Protein AF-A0A2A4EVI1-F1 (afdb_monomer)

Foldseek 3Di:
DLLQVLLVVLLVVQLVLLVVLLVVLVVCVVVDVDLPDPAPLQDPLPPVPDDDPPVSVVVVCCLNCVLSVVSSVVSNVCSVPDDPVCVVVVSVVSSVVSNCSSNVCSNHHND

Solvent-accessible surface area (backbone atoms only — not comparable to full-atom values): 6062 Å² total; per-residue (Å²): 110,69,37,58,54,35,14,52,53,30,25,54,51,29,46,51,51,52,52,52,45,51,52,50,49,55,52,47,47,75,76,39,87,47,42,79,46,99,44,96,58,64,60,77,80,48,75,89,86,33,92,63,54,75,66,51,54,52,50,52,51,43,68,72,42,43,56,28,51,51,30,22,51,52,23,40,69,38,47,88,69,78,40,74,68,59,49,52,54,50,50,54,50,50,50,51,51,48,43,50,54,54,48,51,47,42,38,47,43,44,107

Organism: NCBI:txid1912599

Structure (mmCIF, N/CA/C/O backbone):
data_AF-A0A2A4EVI1-F1
#
_entry.id   AF-A0A2A4EVI1-F1
#
loop_
_atom_site.group_PDB
_atom_site.id
_atom_site.type_symbol
_atom_site.label_atom_id
_atom_site.label_alt_id
_atom_site.label_comp_id
_atom_site.label_asym_id
_atom_site.label_entity_id
_atom_site.label_seq_id
_atom_site.pdbx_PDB_ins_code
_atom_site.Cartn_x
_atom_site.Cartn_y
_atom_site.Cartn_z
_atom_site.occupancy
_atom_site.B_iso_or_equiv
_atom_site.auth_seq_id
_atom_site.auth_comp_id
_atom_site.auth_asym_id
_atom_site.auth_atom_id
_atom_site.pdbx_PDB_model_num
ATOM 1 N N . MET A 1 1 ? -21.488 -0.909 14.803 1.00 69.25 1 MET A N 1
ATOM 2 C CA . MET A 1 1 ? -21.053 0.503 14.670 1.00 69.25 1 MET A CA 1
ATOM 3 C C . MET A 1 1 ? -19.570 0.711 14.976 1.00 69.25 1 MET A C 1
ATOM 5 O O . MET A 1 1 ? -18.865 1.127 14.070 1.00 69.25 1 MET A O 1
ATOM 9 N N . LYS A 1 2 ? -19.046 0.348 16.163 1.00 79.94 2 LYS A N 1
ATOM 10 C CA . LYS A 1 2 ? -17.616 0.554 16.513 1.00 79.94 2 LYS A CA 1
ATOM 11 C C . LYS A 1 2 ? -16.619 0.043 15.455 1.00 79.94 2 LYS A C 1
ATOM 13 O O . LYS A 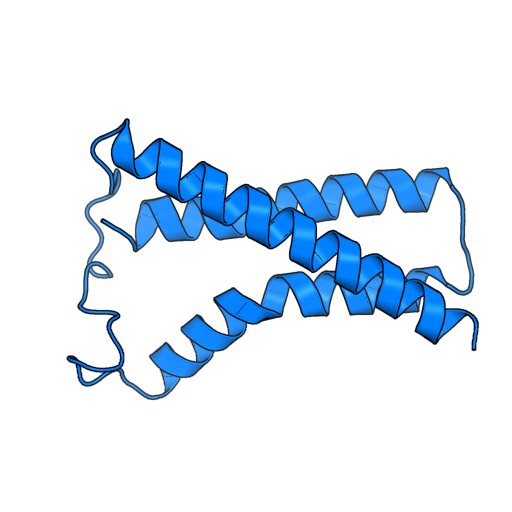1 2 ? -15.712 0.771 15.081 1.00 79.94 2 LYS A O 1
ATOM 18 N N . ARG A 1 3 ? -16.826 -1.161 14.900 1.00 83.69 3 ARG A N 1
ATOM 19 C CA . ARG A 1 3 ? -15.937 -1.724 13.860 1.00 83.69 3 ARG A CA 1
ATOM 20 C C . ARG A 1 3 ? -15.900 -0.916 12.561 1.00 83.69 3 ARG A C 1
ATOM 22 O O . ARG A 1 3 ? -14.840 -0.791 11.967 1.00 83.69 3 ARG A O 1
ATOM 29 N N . ALA A 1 4 ? -17.038 -0.361 12.148 1.00 84.94 4 ALA A N 1
ATOM 30 C CA . ALA A 1 4 ? -17.125 0.451 10.938 1.00 84.94 4 ALA A CA 1
ATOM 31 C C . ALA A 1 4 ? -16.389 1.786 11.115 1.00 84.94 4 ALA A C 1
ATOM 33 O O . ALA A 1 4 ? -15.642 2.186 10.233 1.00 84.94 4 ALA A O 1
ATOM 34 N N . VAL A 1 5 ? -16.520 2.420 12.287 1.00 86.56 5 VAL A N 1
ATOM 35 C CA . VAL A 1 5 ? -15.799 3.663 12.613 1.00 86.56 5 VAL A CA 1
ATOM 36 C C . VAL A 1 5 ? -14.286 3.438 12.621 1.00 86.56 5 VAL A C 1
ATOM 38 O O . VAL A 1 5 ? -13.554 4.202 12.002 1.00 86.56 5 VAL A O 1
ATOM 41 N N . PHE A 1 6 ? -13.808 2.364 13.259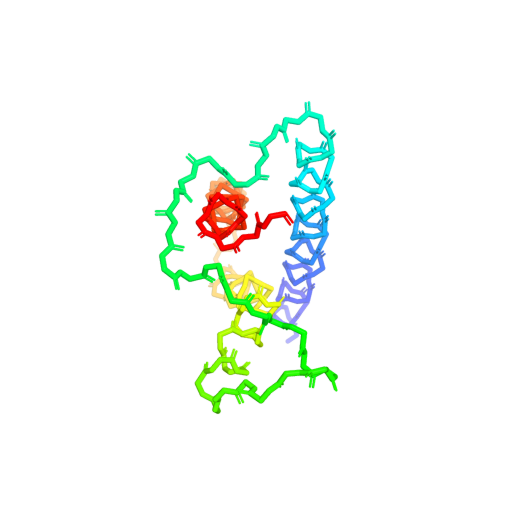 1.00 84.75 6 PHE A N 1
ATOM 42 C CA . PHE A 1 6 ? -12.376 2.045 13.263 1.00 84.75 6 PHE A CA 1
ATOM 43 C C . PHE A 1 6 ? -11.849 1.678 11.876 1.00 84.75 6 PHE A C 1
ATOM 45 O O . PHE A 1 6 ? -10.769 2.122 11.507 1.00 84.75 6 PHE A O 1
ATOM 52 N N . SER A 1 7 ? -12.612 0.920 11.089 1.00 87.94 7 SER A N 1
ATOM 53 C CA . SER A 1 7 ? -12.236 0.609 9.708 1.00 87.94 7 SER A CA 1
ATOM 54 C C . SER A 1 7 ? -12.141 1.879 8.853 1.00 87.94 7 SER A C 1
ATOM 56 O O . SER A 1 7 ? -11.142 2.067 8.167 1.00 87.94 7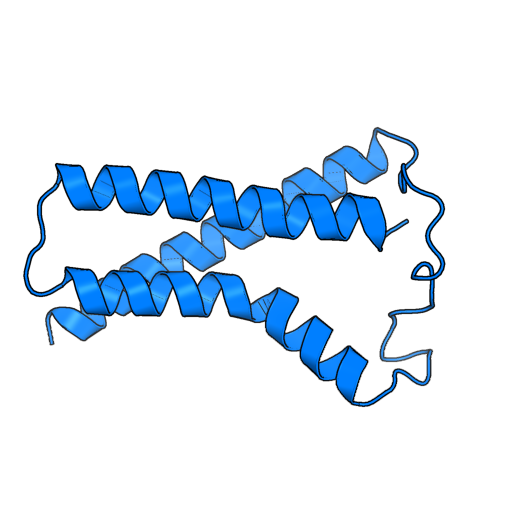 SER A O 1
ATOM 58 N N . ALA A 1 8 ? -13.106 2.799 8.974 1.00 88.00 8 ALA A N 1
ATOM 59 C CA . ALA A 1 8 ? -13.081 4.086 8.279 1.00 88.00 8 ALA A CA 1
ATOM 60 C C . ALA A 1 8 ? -11.899 4.969 8.717 1.00 88.00 8 ALA A C 1
ATOM 62 O O . ALA A 1 8 ? -11.235 5.566 7.872 1.00 88.00 8 ALA A O 1
ATOM 63 N N . ALA A 1 9 ? -11.589 5.015 10.018 1.00 87.88 9 ALA A N 1
ATOM 64 C CA . ALA A 1 9 ? -10.440 5.756 10.534 1.00 87.88 9 ALA A CA 1
ATOM 65 C C . ALA A 1 9 ? -9.115 5.196 9.992 1.00 87.88 9 ALA A C 1
ATOM 67 O O . ALA A 1 9 ? -8.281 5.948 9.492 1.00 87.88 9 ALA A O 1
ATOM 68 N N . TYR A 1 10 ? -8.939 3.872 10.027 1.00 88.31 10 TYR A N 1
ATOM 69 C CA . TYR A 1 10 ? -7.761 3.221 9.453 1.00 88.31 10 TYR A CA 1
ATOM 70 C C . TYR A 1 10 ? -7.662 3.427 7.944 1.00 88.31 10 TYR A C 1
ATOM 72 O O . TYR A 1 10 ? -6.565 3.646 7.443 1.00 88.31 10 TYR A O 1
ATOM 80 N N . LEU A 1 11 ? -8.783 3.391 7.224 1.00 89.56 11 LEU A N 1
ATOM 81 C CA . LEU A 1 11 ? -8.822 3.656 5.789 1.00 89.56 11 LEU A CA 1
ATOM 82 C C . LEU A 1 11 ? -8.363 5.086 5.480 1.00 89.56 11 LEU A C 1
ATOM 84 O O . LEU A 1 11 ? -7.523 5.275 4.605 1.00 89.56 11 LEU A O 1
ATOM 88 N N . ALA A 1 12 ? -8.841 6.083 6.229 1.00 91.00 12 ALA A N 1
ATOM 89 C CA . ALA A 1 12 ? -8.418 7.473 6.059 1.00 91.00 12 ALA A CA 1
ATOM 90 C C . ALA A 1 12 ? -6.912 7.660 6.325 1.00 91.00 12 ALA A C 1
ATOM 92 O O . ALA A 1 12 ? -6.220 8.342 5.561 1.00 91.00 12 ALA A O 1
ATOM 93 N N . VAL A 1 13 ? -6.383 7.011 7.369 1.00 89.75 13 VAL A N 1
ATOM 94 C CA . VAL A 1 13 ? -4.940 7.012 7.657 1.00 89.75 13 VAL A CA 1
ATOM 95 C C . VAL A 1 13 ? -4.167 6.300 6.546 1.00 89.75 13 VAL A C 1
ATOM 97 O O . VAL A 1 13 ? -3.190 6.849 6.047 1.00 89.75 13 VAL A O 1
ATOM 100 N N . GLY A 1 14 ? -4.623 5.129 6.105 1.00 87.94 14 GLY A N 1
ATOM 101 C CA . GLY A 1 14 ? -3.996 4.354 5.037 1.00 87.94 14 GLY A CA 1
ATOM 102 C C . GLY A 1 14 ? -3.941 5.104 3.708 1.00 87.94 14 GLY A C 1
ATOM 103 O O . GLY A 1 14 ? -2.893 5.115 3.064 1.00 87.94 14 GLY A O 1
ATOM 104 N N . LEU A 1 15 ? -5.018 5.799 3.328 1.00 90.75 15 LEU A N 1
ATOM 105 C CA . LEU A 1 15 ? -5.041 6.683 2.156 1.00 90.75 15 LEU A CA 1
ATOM 106 C C . LEU A 1 15 ? -4.043 7.835 2.299 1.00 90.75 15 LEU A C 1
ATOM 108 O O . LEU A 1 15 ? -3.292 8.119 1.369 1.00 90.75 15 LEU A O 1
ATOM 112 N N . SER A 1 16 ? -3.993 8.460 3.477 1.00 91.62 16 SER A N 1
ATOM 113 C CA . SER A 1 16 ? -3.055 9.552 3.754 1.00 91.62 16 SER A CA 1
ATOM 114 C C . SER A 1 16 ? -1.605 9.076 3.656 1.00 91.62 16 SER A C 1
ATOM 116 O O . SER A 1 16 ? -0.797 9.708 2.983 1.00 91.62 16 SER A O 1
ATOM 118 N N . VAL A 1 17 ? -1.273 7.937 4.270 1.00 90.06 17 VAL A N 1
ATOM 119 C CA . VAL A 1 17 ? 0.066 7.332 4.208 1.00 90.06 17 VAL A CA 1
ATOM 120 C C . VAL A 1 17 ? 0.427 6.977 2.769 1.00 90.06 17 VAL A C 1
ATOM 122 O O . VAL A 1 17 ? 1.493 7.370 2.305 1.00 90.06 17 VAL A O 1
ATOM 125 N N . SER A 1 18 ? -0.472 6.307 2.045 1.00 88.88 18 SER A N 1
ATOM 126 C CA . SER A 1 18 ? -0.258 5.926 0.642 1.00 88.88 18 SER A CA 1
ATOM 127 C C . SER A 1 18 ? 0.026 7.151 -0.229 1.00 88.88 18 SER A C 1
ATOM 129 O O . SER A 1 18 ? 0.996 7.167 -0.984 1.00 88.88 18 SER A O 1
ATOM 131 N N . TRP A 1 19 ? -0.746 8.226 -0.050 1.00 90.25 19 TRP A N 1
ATOM 132 C CA . TRP A 1 19 ? -0.538 9.489 -0.755 1.00 90.25 19 TRP A CA 1
ATOM 133 C C . TRP A 1 19 ? 0.810 10.142 -0.427 1.00 90.25 19 TRP A C 1
ATOM 135 O O . TRP A 1 19 ? 1.509 10.613 -1.326 1.00 90.25 19 TRP A O 1
ATOM 145 N N . GLN A 1 20 ? 1.212 10.162 0.847 1.00 92.44 20 GLN A N 1
ATOM 146 C CA . GLN A 1 20 ? 2.506 10.732 1.235 1.00 92.44 20 GLN A CA 1
ATOM 147 C C . GLN A 1 20 ? 3.683 9.917 0.700 1.00 92.44 20 GLN A C 1
ATOM 149 O O . GLN A 1 20 ? 4.661 10.504 0.240 1.00 92.44 20 GLN A O 1
ATOM 154 N N . VAL A 1 21 ? 3.583 8.588 0.710 1.00 87.88 21 VAL A N 1
ATOM 155 C CA . VAL A 1 21 ? 4.612 7.708 0.148 1.00 87.88 21 VAL A CA 1
ATOM 156 C C . VAL A 1 21 ? 4.703 7.873 -1.369 1.00 87.88 21 VAL A C 1
ATOM 158 O O . VAL A 1 21 ? 5.809 7.979 -1.896 1.00 87.88 21 VAL A O 1
ATOM 161 N N . ALA A 1 22 ? 3.573 7.964 -2.074 1.00 85.12 22 ALA A N 1
ATOM 162 C CA . ALA A 1 22 ? 3.562 8.223 -3.513 1.00 85.12 22 ALA A CA 1
ATOM 163 C C . ALA A 1 22 ? 4.221 9.574 -3.848 1.00 85.12 22 ALA A C 1
ATOM 165 O O . ALA A 1 22 ? 5.084 9.645 -4.723 1.00 85.12 22 ALA A O 1
ATOM 166 N N . ARG A 1 23 ? 3.898 10.637 -3.095 1.00 88.81 23 ARG A N 1
ATOM 167 C CA . ARG A 1 23 ? 4.543 11.953 -3.256 1.00 88.81 23 ARG A CA 1
ATOM 168 C C . ARG A 1 23 ? 6.037 11.922 -2.948 1.00 88.81 23 ARG A C 1
ATOM 170 O O . ARG A 1 23 ? 6.809 12.559 -3.660 1.00 88.81 23 ARG A O 1
ATOM 177 N N . LEU A 1 24 ? 6.448 11.204 -1.904 1.00 88.00 24 LEU A N 1
ATOM 178 C CA . LEU A 1 24 ? 7.862 11.022 -1.582 1.00 88.00 24 LEU A CA 1
ATOM 179 C C . LEU A 1 24 ? 8.588 10.304 -2.724 1.00 88.00 24 LEU A C 1
ATOM 18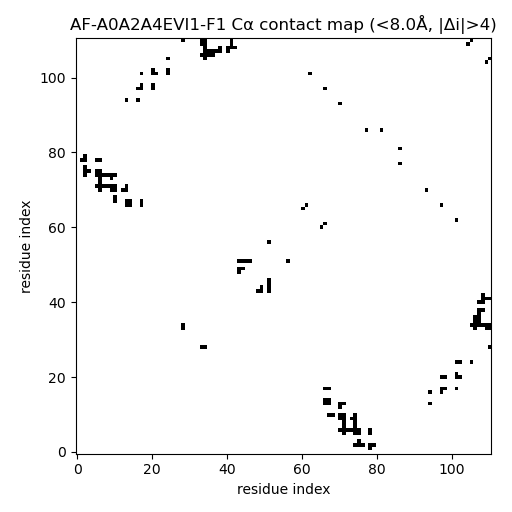1 O O . LEU A 1 24 ? 9.631 10.775 -3.161 1.00 88.00 24 LEU A O 1
ATOM 185 N N . SER A 1 25 ? 8.006 9.220 -3.234 1.00 81.25 25 SER A N 1
ATOM 186 C CA . SER A 1 25 ? 8.570 8.435 -4.338 1.00 81.25 25 SER A CA 1
ATOM 187 C C . SER A 1 25 ? 8.729 9.293 -5.596 1.00 81.25 25 SER A C 1
ATOM 189 O O . SER A 1 25 ? 9.807 9.328 -6.175 1.00 81.25 25 SER A O 1
ATOM 191 N N . SER A 1 26 ? 7.713 10.092 -5.942 1.00 81.06 26 SER A N 1
ATOM 192 C CA . SER A 1 26 ? 7.777 11.043 -7.062 1.00 81.06 26 SER A CA 1
ATOM 193 C C . SER A 1 26 ? 8.880 12.098 -6.892 1.00 81.06 26 SER A C 1
ATOM 195 O O . SER A 1 26 ? 9.594 12.398 -7.845 1.00 81.06 26 SER A O 1
ATOM 197 N N . ARG A 1 27 ? 9.079 12.642 -5.683 1.00 84.62 27 ARG A N 1
ATOM 198 C CA . ARG A 1 27 ? 10.182 13.587 -5.424 1.00 84.62 27 ARG A CA 1
ATOM 199 C C . ARG A 1 27 ? 11.551 12.927 -5.544 1.00 84.62 27 ARG A C 1
ATOM 201 O O . ARG A 1 27 ? 12.465 13.529 -6.096 1.00 84.62 27 ARG A O 1
ATOM 208 N N . LEU A 1 28 ? 11.688 11.705 -5.033 1.00 82.12 28 LEU A N 1
ATOM 209 C CA . LEU A 1 28 ? 12.922 10.934 -5.160 1.00 82.12 28 LEU A CA 1
ATOM 210 C C . LEU A 1 28 ? 13.241 10.669 -6.634 1.00 82.12 28 LEU A C 1
ATOM 212 O O . LEU A 1 28 ? 14.378 10.859 -7.043 1.00 82.12 28 LEU A O 1
ATOM 216 N N . ALA A 1 29 ? 12.241 10.341 -7.443 1.00 75.44 29 ALA A N 1
ATOM 217 C CA . ALA A 1 29 ? 12.402 10.159 -8.882 1.00 75.44 29 ALA A CA 1
ATOM 218 C C . ALA A 1 29 ? 12.881 11.403 -9.628 1.00 75.44 29 ALA A C 1
ATOM 220 O O . ALA A 1 29 ? 13.640 11.315 -10.580 1.00 75.44 29 ALA A O 1
ATOM 221 N N . GLN A 1 30 ? 12.419 12.583 -9.212 1.00 78.25 30 GLN A N 1
ATOM 222 C CA . GLN A 1 30 ? 12.859 13.838 -9.821 1.00 78.25 30 GLN A CA 1
ATOM 223 C C . GLN A 1 30 ? 14.303 14.179 -9.442 1.00 78.25 30 GLN A C 1
ATOM 225 O O . GLN A 1 30 ? 14.997 14.856 -10.197 1.00 78.25 30 GLN A O 1
ATOM 230 N N . GLN A 1 31 ? 14.744 13.753 -8.257 1.00 82.62 31 GLN A N 1
ATOM 231 C CA . GLN A 1 31 ? 16.063 14.079 -7.722 1.00 82.62 31 GLN A CA 1
ATOM 232 C C . GLN A 1 31 ? 17.140 13.052 -8.099 1.00 82.62 31 GLN A C 1
ATOM 234 O O . GLN A 1 31 ? 18.317 13.400 -8.184 1.00 82.62 31 GLN A O 1
ATOM 239 N N . TYR A 1 32 ? 16.753 11.799 -8.314 1.00 76.62 32 TYR A N 1
ATOM 240 C CA . TYR A 1 32 ? 17.642 10.689 -8.633 1.00 76.62 32 TYR A CA 1
ATOM 241 C C . TYR A 1 32 ? 17.260 10.104 -9.993 1.00 76.62 32 TYR A C 1
ATOM 243 O O . TYR A 1 32 ? 16.083 10.009 -10.304 1.00 76.62 32 TYR A O 1
ATOM 251 N N . SER A 1 33 ? 18.231 9.649 -10.786 1.00 66.81 33 SER A N 1
ATOM 252 C CA . SER A 1 33 ? 17.983 8.988 -12.075 1.00 66.81 33 SER A CA 1
ATOM 253 C C . SER A 1 33 ? 17.390 7.590 -11.866 1.00 66.81 33 SER A C 1
ATOM 255 O O . SER A 1 33 ? 18.111 6.592 -11.875 1.00 66.81 33 SER A O 1
ATOM 257 N N . TRP A 1 34 ? 16.094 7.535 -11.583 1.00 64.25 34 TRP A N 1
ATOM 258 C CA . TRP A 1 34 ? 15.322 6.300 -11.537 1.00 64.25 34 TRP A CA 1
ATOM 259 C C . TRP A 1 34 ? 14.834 5.965 -12.951 1.00 64.25 34 TRP A C 1
ATOM 261 O O . TRP A 1 34 ? 14.716 6.873 -13.776 1.00 64.25 34 TRP A O 1
ATOM 271 N N . PRO A 1 35 ? 14.644 4.676 -13.271 1.00 64.25 35 PRO A N 1
ATOM 272 C CA . PRO A 1 35 ? 14.682 3.508 -12.388 1.00 64.25 35 PRO A CA 1
ATOM 273 C C . PRO A 1 35 ? 16.117 3.029 -12.097 1.00 64.25 35 PRO A C 1
ATOM 275 O O . PRO A 1 35 ? 17.005 3.136 -12.935 1.00 64.25 35 PRO A O 1
ATOM 278 N N . LEU A 1 36 ? 16.365 2.495 -10.891 1.00 65.19 36 LEU A N 1
ATOM 279 C CA . LEU A 1 36 ? 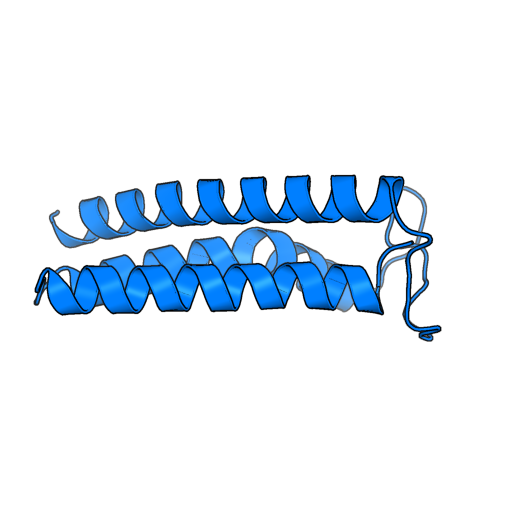17.696 1.974 -10.509 1.00 65.19 36 LEU A CA 1
ATOM 280 C C . LEU A 1 36 ? 17.981 0.569 -11.051 1.00 65.19 36 LEU A C 1
ATOM 282 O O . LEU A 1 36 ? 19.139 0.157 -11.109 1.00 65.19 36 LEU A O 1
ATOM 286 N N . LEU A 1 37 ? 16.933 -0.198 -11.354 1.00 65.00 37 LEU A N 1
ATOM 287 C CA . LEU A 1 37 ? 17.039 -1.562 -11.853 1.00 65.00 37 LEU A CA 1
ATOM 288 C C . LEU A 1 37 ? 16.557 -1.581 -13.292 1.00 65.00 37 LEU A C 1
ATOM 290 O O . LEU A 1 37 ? 15.418 -1.216 -13.543 1.00 65.00 37 LEU A O 1
ATOM 294 N N . ASP A 1 38 ? 17.393 -2.067 -14.202 1.00 63.22 38 ASP A N 1
ATOM 295 C CA . ASP A 1 38 ? 16.997 -2.285 -15.588 1.00 63.22 38 ASP A CA 1
ATOM 296 C C . ASP A 1 38 ? 16.133 -3.554 -15.651 1.00 63.22 38 ASP A C 1
ATOM 298 O O . ASP A 1 38 ? 16.638 -4.684 -15.669 1.00 63.22 38 ASP A O 1
ATOM 302 N N . THR A 1 39 ? 14.811 -3.392 -15.540 1.00 63.31 39 THR A N 1
ATOM 303 C CA . THR A 1 39 ? 13.879 -4.524 -15.565 1.00 63.31 39 THR A CA 1
ATOM 304 C C . THR A 1 39 ? 13.092 -4.569 -16.871 1.00 63.31 39 THR A C 1
ATOM 306 O O . THR A 1 39 ? 12.682 -3.553 -17.425 1.00 63.31 39 THR A O 1
ATOM 309 N N . ARG A 1 40 ? 12.747 -5.784 -17.323 1.00 58.53 40 ARG A N 1
ATOM 310 C CA . ARG A 1 40 ? 11.839 -5.992 -18.472 1.00 58.53 40 ARG A CA 1
ATOM 311 C C . ARG A 1 40 ? 10.425 -5.420 -18.270 1.00 58.53 40 ARG A C 1
ATOM 313 O O . ARG A 1 40 ? 9.588 -5.554 -19.157 1.00 58.53 40 ARG A O 1
ATOM 320 N N . TRP A 1 41 ? 10.125 -4.902 -17.076 1.00 60.16 41 TRP A N 1
ATOM 321 C CA . TRP A 1 41 ? 8.828 -4.341 -16.705 1.00 60.16 41 TRP A CA 1
ATOM 322 C C . TRP A 1 41 ? 8.731 -2.836 -16.987 1.00 60.16 41 TRP A C 1
ATOM 324 O O . TRP A 1 41 ? 7.663 -2.257 -16.768 1.00 60.16 41 TRP A O 1
ATOM 334 N N . HIS A 1 42 ? 9.793 -2.222 -17.526 1.00 59.78 42 HIS A N 1
ATOM 335 C CA . HIS A 1 42 ? 9.757 -0.902 -18.159 1.00 59.78 42 HIS A CA 1
ATOM 336 C C . HIS A 1 42 ? 8.963 -0.967 -19.467 1.00 59.78 42 HIS A C 1
ATOM 338 O O . HIS A 1 42 ? 9.501 -1.053 -20.567 1.00 59.78 42 HIS A O 1
ATOM 344 N N . GLY A 1 43 ? 7.645 -1.006 -19.322 1.00 62.12 43 GLY A N 1
ATOM 345 C CA . GLY A 1 43 ? 6.686 -0.948 -20.412 1.00 62.12 43 GLY A CA 1
ATOM 346 C C . GLY A 1 43 ? 5.851 0.319 -20.327 1.00 62.12 43 GLY A C 1
ATOM 347 O O . GLY A 1 43 ? 5.874 1.048 -19.337 1.00 62.12 43 GLY A O 1
ATOM 348 N N . CYS A 1 44 ? 5.072 0.570 -21.368 1.00 67.94 44 CYS A N 1
ATOM 349 C CA . CYS A 1 44 ? 4.061 1.606 -21.316 1.00 67.94 44 CYS A CA 1
ATOM 350 C C . CYS A 1 44 ? 2.899 1.146 -20.421 1.00 67.94 44 CYS A C 1
ATOM 352 O O . CYS A 1 44 ? 2.110 0.281 -20.803 1.00 67.94 44 CYS A O 1
ATOM 354 N N . TRP A 1 45 ? 2.829 1.712 -19.216 1.00 70.19 45 TRP A N 1
ATOM 355 C CA . TRP A 1 45 ? 1.751 1.491 -18.242 1.00 70.19 45 TRP A CA 1
ATOM 356 C C . TRP A 1 45 ? 0.619 2.515 -18.366 1.00 70.19 45 TRP A C 1
ATOM 358 O O . TRP A 1 45 ? -0.303 2.528 -17.551 1.00 70.19 45 TRP A O 1
ATOM 368 N N . ASP A 1 46 ? 0.691 3.370 -19.385 1.00 71.12 46 ASP A N 1
ATOM 369 C CA . ASP A 1 46 ? -0.356 4.323 -19.700 1.00 71.12 46 ASP A CA 1
ATOM 370 C C . ASP A 1 46 ? -1.546 3.595 -20.337 1.00 71.12 46 ASP A C 1
ATOM 372 O O . ASP A 1 46 ? -1.479 3.101 -21.465 1.00 71.12 46 ASP A O 1
ATOM 376 N N . ILE A 1 47 ? -2.638 3.515 -19.579 1.00 76.31 47 ILE A N 1
ATOM 377 C CA . ILE A 1 47 ? -3.878 2.852 -19.987 1.00 76.31 47 ILE A CA 1
ATOM 378 C C . ILE A 1 47 ? -4.573 3.554 -21.157 1.00 76.31 47 ILE A C 1
ATOM 380 O O . ILE A 1 47 ? -5.413 2.927 -21.802 1.00 76.31 47 ILE A O 1
ATOM 384 N N . GLU A 1 48 ? -4.258 4.827 -21.415 1.00 75.56 48 GLU A N 1
ATOM 385 C CA . GLU A 1 48 ? -4.864 5.603 -22.500 1.00 75.56 48 GLU A CA 1
ATOM 386 C C . GLU A 1 48 ? -4.145 5.367 -23.832 1.00 75.56 48 GLU A C 1
ATOM 388 O O . GLU A 1 48 ? -4.781 5.324 -24.885 1.00 75.56 48 GLU A O 1
ATOM 393 N N . HIS A 1 49 ? -2.826 5.169 -23.786 1.00 75.50 49 HIS A N 1
ATOM 394 C CA . HIS A 1 49 ? -1.980 5.110 -24.979 1.00 75.50 49 HIS A CA 1
ATOM 395 C C . HIS A 1 49 ? -1.514 3.694 -25.335 1.00 75.50 49 HIS A C 1
ATOM 397 O O . HIS A 1 49 ? -1.046 3.471 -26.454 1.00 75.50 49 HIS A O 1
ATOM 403 N N . CYS A 1 50 ? -1.635 2.730 -24.418 1.00 78.25 50 CYS A N 1
ATOM 404 C CA . CYS A 1 50 ? -1.046 1.405 -24.580 1.00 78.25 50 CYS A CA 1
ATOM 405 C C . CYS A 1 50 ? -2.027 0.271 -24.289 1.00 78.25 50 CYS A C 1
ATOM 407 O O . CYS A 1 50 ? -2.872 0.340 -23.399 1.00 78.25 50 CYS A O 1
ATOM 409 N N . GLN A 1 51 ? -1.895 -0.819 -25.053 1.00 80.38 51 GLN A N 1
ATOM 410 C CA . GLN A 1 51 ? -2.715 -2.014 -24.878 1.00 80.38 51 GLN A CA 1
ATOM 411 C C . GLN A 1 51 ? -2.209 -2.818 -23.673 1.00 80.38 51 GLN A C 1
ATOM 413 O O . GLN A 1 51 ? -1.424 -3.760 -23.802 1.00 80.38 51 GLN A O 1
ATOM 418 N N . VAL A 1 52 ? -2.650 -2.420 -22.481 1.00 80.94 52 VAL A N 1
ATOM 419 C CA . VAL A 1 52 ? -2.327 -3.113 -21.232 1.00 80.94 52 VAL A CA 1
ATOM 420 C C . VAL A 1 52 ? -3.128 -4.423 -21.171 1.00 80.94 52 VAL A C 1
ATOM 422 O O . VAL A 1 52 ? -4.341 -4.423 -21.382 1.00 80.94 52 VAL A O 1
ATOM 425 N N . PRO A 1 53 ? -2.499 -5.577 -20.898 1.00 84.75 53 PRO A N 1
ATOM 426 C CA . PRO A 1 53 ? -3.234 -6.825 -20.729 1.00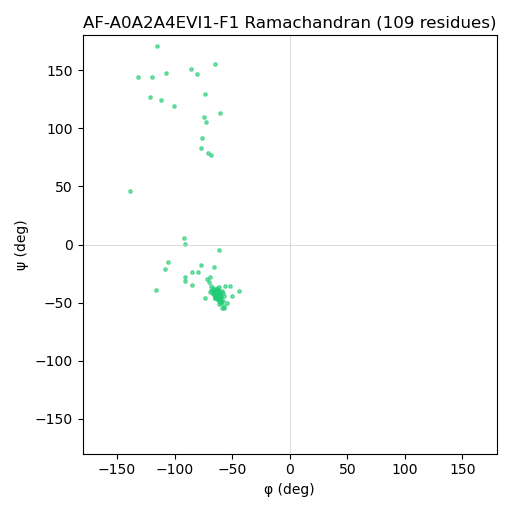 84.75 53 PRO A CA 1
ATOM 427 C C . PRO A 1 53 ? -4.140 -6.760 -19.490 1.00 84.75 53 PRO A C 1
ATOM 429 O O . PRO A 1 53 ? -3.853 -6.043 -18.534 1.00 84.75 53 PRO A O 1
ATOM 432 N N . TRP A 1 54 ? -5.211 -7.558 -19.456 1.00 86.25 54 TRP A N 1
ATOM 433 C CA . TRP A 1 54 ? -6.198 -7.546 -18.360 1.00 86.25 54 TRP A CA 1
ATOM 434 C C . TRP A 1 54 ? -5.569 -7.689 -16.959 1.00 86.25 54 TRP A C 1
ATOM 436 O O . TRP A 1 54 ? -6.012 -7.055 -16.003 1.00 86.25 54 TRP A O 1
ATOM 446 N N . TRP A 1 55 ? -4.501 -8.483 -16.836 1.00 83.50 55 TRP A N 1
ATOM 447 C CA . TRP A 1 55 ? -3.791 -8.668 -15.571 1.00 83.50 55 TRP A CA 1
ATOM 448 C C . TRP A 1 55 ? -3.028 -7.405 -15.146 1.00 83.50 55 TRP A C 1
ATOM 450 O O . TRP A 1 55 ? -2.884 -7.161 -13.952 1.00 83.50 55 TRP A O 1
ATOM 460 N N . GLY A 1 56 ? -2.594 -6.566 -16.091 1.00 83.56 56 GLY A N 1
ATOM 461 C CA . GLY A 1 56 ? -1.958 -5.280 -15.811 1.00 83.56 56 GLY A CA 1
ATOM 462 C C . GLY A 1 56 ? -2.927 -4.303 -15.145 1.00 83.56 56 GLY A C 1
ATOM 463 O O . GLY A 1 56 ? -2.569 -3.671 -14.154 1.00 83.56 56 GLY A O 1
ATOM 464 N N . TYR A 1 57 ? -4.192 -4.271 -15.579 1.00 84.38 57 TYR A N 1
ATOM 465 C CA . TYR A 1 57 ? -5.239 -3.506 -14.888 1.00 84.38 57 TYR A CA 1
ATOM 466 C C . TYR A 1 57 ? -5.458 -3.996 -13.452 1.00 84.38 57 TYR A C 1
ATOM 468 O O . TYR A 1 57 ? -5.583 -3.184 -12.537 1.00 84.38 57 TYR A O 1
ATOM 476 N N . ALA A 1 58 ? -5.451 -5.314 -13.226 1.00 87.88 58 ALA A N 1
ATOM 477 C CA . ALA A 1 58 ? -5.562 -5.871 -11.878 1.00 87.88 58 ALA A CA 1
ATOM 478 C C . ALA A 1 58 ? -4.382 -5.456 -10.983 1.00 87.88 58 ALA A C 1
ATOM 480 O O . ALA A 1 58 ? -4.587 -5.128 -9.811 1.00 87.88 58 ALA A O 1
ATOM 481 N N . VAL A 1 59 ? -3.164 -5.408 -11.533 1.00 85.44 59 VAL A N 1
ATOM 482 C CA . VAL A 1 59 ? -1.980 -4.895 -10.830 1.00 85.44 59 VAL A CA 1
ATOM 483 C C . VAL A 1 59 ? -2.144 -3.409 -10.498 1.00 85.44 59 VAL A C 1
ATOM 485 O O . VAL A 1 59 ? -1.938 -3.047 -9.343 1.00 85.44 59 VAL A O 1
ATOM 488 N N . ILE A 1 60 ? -2.593 -2.569 -11.440 1.00 83.75 60 ILE A N 1
ATOM 489 C CA . ILE A 1 60 ? -2.828 -1.129 -11.210 1.00 83.75 60 ILE A CA 1
ATOM 490 C C . ILE A 1 60 ? -3.868 -0.911 -10.102 1.00 83.75 60 ILE A C 1
ATOM 492 O O . ILE A 1 60 ? -3.630 -0.154 -9.162 1.00 83.75 60 ILE A O 1
ATOM 496 N N . VAL A 1 61 ? -5.004 -1.611 -10.162 1.00 88.06 61 VAL A N 1
ATOM 497 C CA . VAL A 1 61 ? -6.063 -1.521 -9.141 1.00 88.06 61 VAL A CA 1
ATOM 498 C C . VAL A 1 61 ? -5.544 -1.978 -7.778 1.00 88.06 61 VAL A C 1
ATOM 500 O O . VAL A 1 61 ? -5.793 -1.321 -6.766 1.00 88.06 61 VAL A O 1
ATOM 503 N N . THR A 1 62 ? -4.788 -3.075 -7.738 1.00 88.94 62 THR A N 1
ATOM 504 C CA . THR A 1 62 ? -4.206 -3.588 -6.491 1.00 88.94 62 THR A CA 1
ATOM 505 C C . THR A 1 62 ? -3.160 -2.628 -5.933 1.00 88.94 62 THR A C 1
ATOM 507 O O . THR A 1 62 ? -3.092 -2.428 -4.725 1.00 88.94 62 THR A O 1
ATOM 510 N N . PHE A 1 63 ? -2.373 -1.984 -6.787 1.00 85.56 63 PHE A N 1
ATOM 511 C CA . PHE A 1 63 ? -1.405 -0.976 -6.381 1.00 85.56 63 PHE A CA 1
ATOM 512 C C . PHE A 1 63 ? -2.079 0.281 -5.807 1.00 85.56 63 PHE A C 1
ATOM 514 O O . PHE A 1 63 ? -1.617 0.834 -4.806 1.00 85.56 63 PHE A O 1
ATOM 521 N N . LEU A 1 64 ? -3.205 0.703 -6.392 1.00 85.44 64 LEU A N 1
ATOM 522 C CA . LEU A 1 64 ? -3.945 1.883 -5.944 1.00 85.44 64 LEU A CA 1
ATOM 523 C C . LEU A 1 64 ? -4.709 1.633 -4.635 1.00 85.44 64 LEU A C 1
ATOM 525 O O . LEU A 1 64 ? -4.668 2.451 -3.718 1.00 85.44 64 LEU A O 1
ATOM 529 N N . PHE A 1 65 ? -5.416 0.503 -4.545 1.00 88.69 65 PHE A N 1
ATOM 530 C CA . PHE A 1 65 ? -6.369 0.240 -3.461 1.00 88.69 65 PHE A CA 1
ATOM 531 C C . PHE A 1 65 ? -5.901 -0.812 -2.456 1.00 88.69 65 PHE A C 1
ATOM 533 O O . PHE A 1 65 ? -6.393 -0.827 -1.328 1.00 88.69 65 PHE A O 1
ATOM 540 N N . GLY A 1 66 ? -4.955 -1.678 -2.819 1.00 89.62 66 GLY A N 1
ATOM 541 C CA . GLY A 1 66 ? -4.489 -2.787 -1.982 1.00 89.62 66 GLY A CA 1
ATOM 542 C C . GLY A 1 66 ? -4.017 -2.340 -0.598 1.00 89.62 66 GLY A C 1
ATOM 543 O O . GLY A 1 66 ? -4.521 -2.871 0.401 1.00 89.62 66 GLY A O 1
ATOM 544 N N . PRO A 1 67 ? -3.137 -1.325 -0.489 1.00 90.31 67 PRO A N 1
ATOM 545 C CA . PRO A 1 67 ? -2.760 -0.771 0.805 1.00 90.31 67 PRO A CA 1
ATOM 546 C C . PRO A 1 67 ? -3.978 -0.265 1.589 1.00 90.3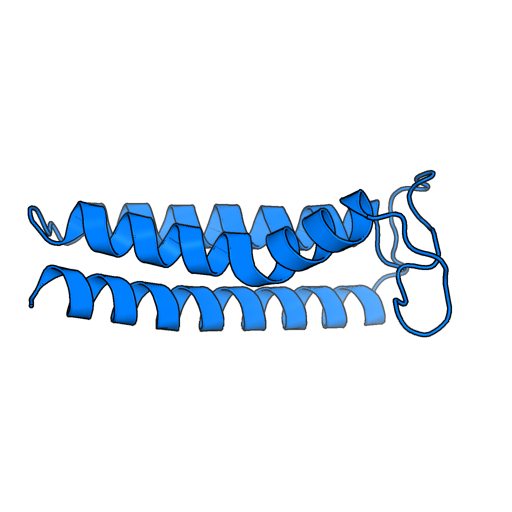1 67 PRO A C 1
ATOM 548 O O . PRO A 1 67 ? -4.221 -0.732 2.699 1.00 90.31 67 PRO A O 1
ATOM 551 N N . ALA A 1 68 ? -4.817 0.598 1.009 1.00 89.75 68 ALA A N 1
ATOM 552 C CA . ALA A 1 68 ? -5.985 1.166 1.694 1.00 89.75 68 ALA A CA 1
ATOM 553 C C . ALA A 1 68 ? -6.970 0.098 2.215 1.00 89.75 68 ALA A C 1
ATOM 555 O O . ALA A 1 68 ? -7.445 0.190 3.352 1.00 89.75 68 ALA A O 1
ATOM 556 N N . VAL A 1 69 ? -7.230 -0.949 1.425 1.00 91.62 69 VAL A N 1
ATOM 557 C CA . VAL A 1 69 ? -8.059 -2.094 1.835 1.00 91.62 69 VAL A CA 1
ATOM 558 C C . VAL A 1 69 ? -7.408 -2.847 2.996 1.00 91.62 69 VAL A C 1
ATOM 560 O O . VAL A 1 69 ? -8.084 -3.168 3.973 1.00 91.62 69 VAL A O 1
ATOM 563 N N . THR A 1 70 ? -6.093 -3.072 2.944 1.00 92.75 70 THR A N 1
ATOM 564 C CA . THR A 1 70 ? -5.348 -3.749 4.021 1.00 92.75 70 THR A CA 1
ATOM 565 C C . THR A 1 70 ? -5.460 -2.983 5.339 1.00 92.75 70 THR A C 1
ATOM 567 O O . THR A 1 70 ? -5.771 -3.570 6.378 1.00 92.75 70 THR A O 1
ATOM 570 N N . TRP A 1 71 ? -5.298 -1.659 5.299 1.00 92.62 71 TRP A N 1
ATOM 571 C CA . TRP A 1 71 ? -5.499 -0.790 6.459 1.00 92.62 71 TRP A CA 1
ATOM 572 C C . TRP A 1 71 ? -6.919 -0.924 7.030 1.00 92.62 71 TRP A C 1
ATOM 574 O O . TRP A 1 71 ? -7.086 -1.145 8.233 1.00 92.62 71 TRP A O 1
ATOM 584 N N . ALA A 1 72 ? -7.945 -0.862 6.177 1.00 89.75 72 ALA A N 1
ATOM 585 C CA . ALA A 1 72 ? -9.344 -0.983 6.585 1.00 89.75 72 ALA A CA 1
ATOM 586 C C . ALA A 1 72 ? -9.667 -2.341 7.238 1.00 89.75 72 ALA A C 1
ATOM 588 O O . ALA A 1 72 ? -10.391 -2.385 8.242 1.00 89.75 72 ALA A O 1
ATOM 589 N N . VAL A 1 73 ? -9.114 -3.436 6.699 1.00 91.88 73 VAL A N 1
ATOM 590 C CA . VAL A 1 73 ? -9.262 -4.800 7.237 1.00 91.88 73 VAL A CA 1
ATOM 591 C C . VAL A 1 73 ? -8.613 -4.913 8.615 1.00 91.88 73 VAL A C 1
ATOM 593 O O . VAL A 1 73 ? -9.248 -5.414 9.547 1.00 91.88 73 VAL A O 1
ATOM 596 N N . VAL A 1 74 ? -7.394 -4.395 8.788 1.00 90.00 74 VAL A N 1
ATOM 597 C CA . VAL A 1 74 ? -6.715 -4.400 10.095 1.00 90.00 74 VAL A CA 1
ATOM 598 C C . VAL A 1 74 ? -7.500 -3.580 11.122 1.00 90.00 74 VAL A C 1
ATOM 600 O O . VAL A 1 74 ? -7.729 -4.055 12.237 1.00 90.00 74 VAL A O 1
ATOM 603 N N . GLY A 1 75 ? -8.004 -2.401 10.745 1.00 86.69 75 GLY A N 1
ATOM 604 C CA . GLY A 1 75 ? -8.861 -1.589 11.615 1.00 86.69 75 GLY A CA 1
ATOM 605 C C . GLY A 1 75 ? -10.138 -2.320 12.048 1.00 86.69 75 GLY A C 1
ATOM 606 O O . GLY A 1 75 ? -10.528 -2.270 13.219 1.00 86.69 75 GLY A O 1
ATOM 607 N N . PHE A 1 76 ? -10.760 -3.075 11.138 1.00 88.00 76 PHE A N 1
ATOM 608 C CA . PHE A 1 76 ? -11.927 -3.901 11.454 1.00 88.00 76 PHE A CA 1
ATOM 609 C C . PHE A 1 76 ? -11.594 -5.043 12.430 1.00 88.00 76 PHE A C 1
ATOM 611 O O . PHE A 1 76 ? -12.361 -5.301 13.364 1.00 88.00 76 PHE A O 1
ATOM 618 N N . GLN A 1 77 ? -10.451 -5.710 12.238 1.00 88.44 77 GLN A N 1
ATOM 619 C CA . GLN A 1 77 ? -9.993 -6.819 13.085 1.00 88.44 77 GLN A CA 1
ATOM 620 C C . GLN A 1 77 ? -9.574 -6.369 14.490 1.00 88.44 77 GLN A C 1
ATOM 622 O O . GLN A 1 77 ? -9.767 -7.115 15.452 1.00 88.44 77 GLN A O 1
ATOM 627 N N . GLN A 1 78 ? -9.036 -5.155 14.633 1.00 86.62 78 GLN A N 1
ATOM 628 C CA . GLN A 1 78 ? -8.589 -4.624 15.926 1.00 86.62 78 GLN A CA 1
ATOM 629 C C . GLN A 1 78 ? -9.699 -3.975 16.751 1.00 86.62 78 GLN A C 1
ATOM 631 O O . GLN A 1 78 ? -9.616 -3.960 17.981 1.00 86.62 78 GLN A O 1
ATOM 636 N N . ALA A 1 79 ? -10.773 -3.518 16.104 1.00 84.06 79 ALA A N 1
ATOM 637 C CA . ALA A 1 79 ? -11.937 -2.920 16.751 1.00 84.06 79 ALA A CA 1
ATOM 638 C C . ALA A 1 79 ? -12.473 -3.647 18.016 1.00 84.06 79 ALA A C 1
ATOM 640 O O . ALA A 1 79 ? -12.858 -2.959 18.961 1.00 84.06 79 ALA A O 1
ATOM 641 N N . PRO A 1 80 ? -12.541 -4.996 18.095 1.00 82.75 80 PRO A N 1
ATOM 642 C CA . PRO A 1 80 ? -13.008 -5.689 19.301 1.00 82.75 80 PRO A CA 1
ATOM 643 C C . PRO A 1 80 ? -11.991 -5.772 20.454 1.00 82.75 80 PRO A C 1
ATOM 645 O O . PRO A 1 80 ? -12.401 -6.084 21.569 1.00 82.75 80 PRO A O 1
ATOM 648 N N . ARG A 1 81 ? -10.689 -5.555 20.222 1.00 79.25 81 ARG A N 1
ATOM 649 C CA . ARG A 1 81 ? -9.621 -5.743 21.229 1.00 79.25 81 ARG A CA 1
ATOM 650 C C . ARG A 1 81 ? -8.589 -4.614 21.169 1.00 79.25 81 ARG A C 1
ATOM 652 O O . ARG A 1 81 ? -7.386 -4.877 21.152 1.00 79.25 81 ARG A O 1
ATOM 659 N N . LEU A 1 82 ? -9.063 -3.369 21.095 1.00 73.00 82 LEU A N 1
ATOM 660 C CA . LEU A 1 82 ? -8.185 -2.204 21.016 1.00 73.00 82 LEU A CA 1
ATOM 661 C C . LEU A 1 82 ? -7.297 -2.119 22.254 1.00 73.00 82 LEU A C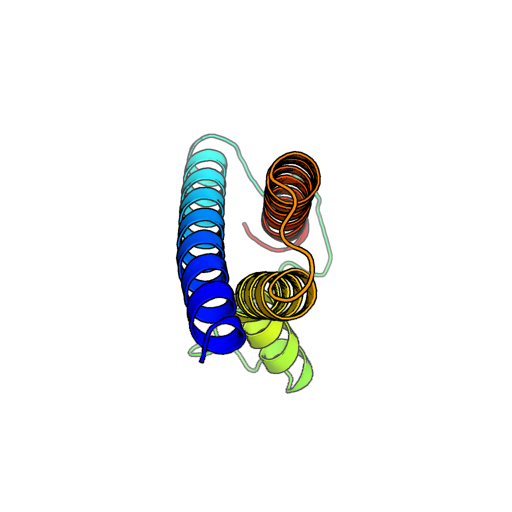 1
ATOM 663 O O . LEU A 1 82 ? -7.757 -1.862 23.362 1.00 73.00 82 LEU A O 1
ATOM 667 N N . MET A 1 83 ? -6.007 -2.312 22.025 1.00 83.19 83 MET A N 1
ATOM 668 C CA . MET A 1 83 ? -4.952 -2.059 22.989 1.00 83.19 83 MET A CA 1
ATOM 669 C C . MET A 1 83 ? -4.024 -1.044 22.337 1.00 83.19 83 MET A C 1
ATOM 671 O O . MET A 1 83 ? -3.584 -1.266 21.209 1.00 83.19 83 MET A O 1
ATOM 675 N N . MET A 1 84 ? -3.738 0.065 23.021 1.00 79.62 84 MET A N 1
ATOM 676 C CA . MET A 1 84 ? -2.979 1.179 22.439 1.00 79.62 84 MET A CA 1
ATOM 677 C C . MET A 1 84 ? -1.607 0.730 21.909 1.00 79.62 84 MET A C 1
ATOM 679 O O . MET A 1 84 ? -1.178 1.159 20.844 1.00 79.62 84 MET A O 1
ATOM 683 N N . SER A 1 85 ? -0.956 -0.216 22.594 1.00 83.06 85 SER A N 1
ATOM 684 C CA . SER A 1 85 ? 0.316 -0.806 22.158 1.00 83.06 85 SER A CA 1
ATOM 685 C C . SER A 1 85 ? 0.201 -1.581 20.840 1.00 83.06 85 SER A C 1
ATOM 687 O O . SER A 1 85 ? 1.038 -1.412 19.957 1.00 83.06 85 SER A O 1
ATOM 689 N N . ARG A 1 86 ? -0.852 -2.395 20.675 1.00 82.06 86 ARG A N 1
ATOM 690 C CA . ARG A 1 86 ? -1.132 -3.139 19.434 1.00 82.06 86 ARG A CA 1
ATOM 691 C C . ARG A 1 86 ? -1.536 -2.218 18.291 1.00 82.06 86 ARG A C 1
ATOM 693 O O . ARG A 1 86 ? -1.153 -2.464 17.152 1.00 82.06 86 ARG A O 1
ATOM 700 N N . PHE A 1 87 ? -2.274 -1.154 18.601 1.00 83.31 87 PHE A N 1
ATOM 701 C CA . PHE A 1 87 ? -2.619 -0.121 17.633 1.00 83.31 87 PHE A CA 1
ATOM 702 C C . PHE A 1 87 ? -1.343 0.509 17.065 1.00 83.31 87 PHE A C 1
ATOM 704 O O . PHE A 1 87 ? -1.126 0.448 15.857 1.00 83.31 87 PHE A O 1
ATOM 711 N N . ILE A 1 88 ? -0.456 1.011 17.932 1.00 87.00 88 ILE A N 1
ATOM 712 C CA . ILE A 1 88 ? 0.788 1.674 17.515 1.00 87.00 88 ILE A CA 1
ATOM 713 C C . ILE A 1 88 ? 1.687 0.718 16.726 1.00 87.00 88 ILE A C 1
ATOM 715 O O . ILE A 1 88 ? 2.148 1.081 15.645 1.00 87.00 88 ILE A O 1
ATOM 719 N N . SER A 1 89 ? 1.909 -0.507 17.217 1.00 89.25 89 SER A N 1
ATOM 720 C CA . SER A 1 89 ? 2.782 -1.463 16.524 1.00 89.25 89 SER A CA 1
ATOM 721 C C . SER A 1 89 ? 2.230 -1.862 15.156 1.00 89.25 89 SER A C 1
ATOM 723 O O . SER A 1 89 ? 2.977 -1.913 14.181 1.00 89.25 89 SER A O 1
ATOM 725 N N . SER A 1 90 ? 0.917 -2.083 15.052 1.00 88.69 90 SER A N 1
ATOM 726 C CA . SER A 1 90 ? 0.281 -2.409 13.776 1.00 88.69 90 SER A CA 1
ATOM 727 C C . SER A 1 90 ? 0.284 -1.245 12.793 1.00 88.69 90 SER A C 1
ATOM 729 O O . SER A 1 90 ? 0.534 -1.465 11.614 1.00 88.69 90 SER A O 1
ATOM 731 N N . ALA A 1 91 ? 0.056 -0.016 13.262 1.00 87.94 91 ALA A N 1
ATOM 732 C CA . ALA A 1 91 ? 0.108 1.174 12.427 1.00 87.94 91 ALA A CA 1
ATOM 733 C C . ALA A 1 91 ? 1.531 1.402 11.905 1.00 87.94 91 ALA A C 1
ATOM 735 O O . ALA A 1 91 ? 1.709 1.612 10.710 1.00 87.94 91 ALA A O 1
ATOM 736 N N . ALA A 1 92 ? 2.549 1.278 12.762 1.00 91.25 92 ALA A N 1
ATOM 737 C CA . ALA A 1 92 ? 3.948 1.388 12.355 1.00 91.25 92 ALA A CA 1
ATOM 738 C C . ALA A 1 92 ? 4.331 0.320 11.317 1.00 91.25 92 ALA A C 1
ATOM 740 O O . ALA A 1 92 ? 4.937 0.643 10.295 1.00 91.25 92 ALA A O 1
ATOM 741 N N . LEU A 1 93 ? 3.922 -0.935 11.535 1.00 93.75 93 LEU A N 1
ATOM 742 C CA . LEU A 1 93 ? 4.150 -2.018 10.580 1.00 93.75 93 LEU A CA 1
ATOM 743 C C . LEU A 1 93 ? 3.435 -1.757 9.249 1.00 93.75 93 LEU A C 1
ATOM 745 O O . LEU A 1 93 ? 4.035 -1.924 8.193 1.00 93.75 93 LEU A O 1
ATOM 749 N N . LEU A 1 94 ? 2.175 -1.317 9.285 1.00 92.62 94 LEU A N 1
ATOM 750 C CA . LEU A 1 94 ? 1.406 -0.994 8.085 1.00 92.62 94 LEU A CA 1
ATOM 751 C C . LEU A 1 94 ? 2.031 0.159 7.301 1.00 92.62 94 LEU A C 1
ATOM 753 O O . LEU A 1 94 ? 2.094 0.081 6.076 1.00 92.62 94 LEU A O 1
ATOM 757 N N . VAL A 1 95 ? 2.526 1.199 7.980 1.00 93.06 95 VAL A N 1
ATOM 758 C CA . VAL A 1 95 ? 3.278 2.288 7.338 1.00 93.06 95 VAL A CA 1
ATOM 759 C C . VAL A 1 95 ? 4.515 1.733 6.649 1.00 93.06 95 VAL A C 1
ATOM 761 O O . VAL A 1 95 ? 4.712 2.013 5.470 1.00 93.06 95 VAL A O 1
ATOM 764 N N . LEU A 1 96 ? 5.311 0.919 7.348 1.00 93.69 96 LEU A N 1
ATOM 765 C CA . LEU A 1 96 ? 6.529 0.330 6.796 1.00 93.69 96 LEU A CA 1
ATOM 766 C C . LEU A 1 96 ? 6.224 -0.526 5.559 1.00 93.69 96 LEU A C 1
ATOM 768 O O . LEU A 1 96 ? 6.831 -0.329 4.512 1.00 93.69 96 LEU A O 1
ATOM 772 N N . VAL A 1 97 ? 5.251 -1.433 5.656 1.00 92.94 97 VAL A N 1
ATOM 773 C CA . VAL A 1 97 ? 4.846 -2.307 4.545 1.00 92.94 97 VAL A CA 1
ATOM 774 C C . VAL A 1 97 ? 4.322 -1.487 3.366 1.00 92.94 97 VAL A C 1
ATOM 776 O O . VAL A 1 97 ? 4.709 -1.748 2.233 1.00 92.94 97 VAL A O 1
ATOM 779 N N . THR A 1 98 ? 3.497 -0.466 3.621 1.00 92.06 98 THR A N 1
ATOM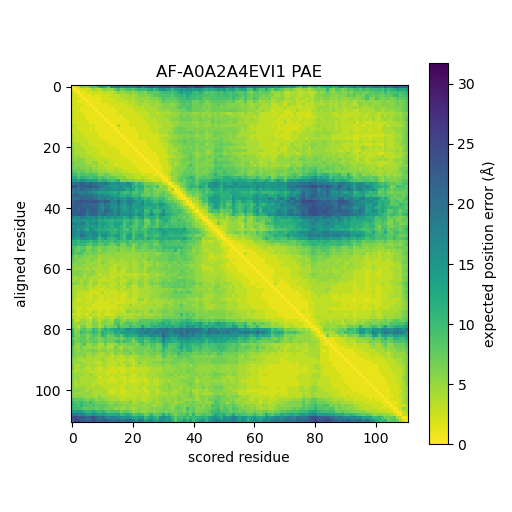 780 C CA . THR A 1 98 ? 2.975 0.428 2.572 1.00 92.06 98 THR A CA 1
ATOM 781 C C . THR A 1 98 ? 4.113 1.191 1.893 1.00 92.06 98 THR A C 1
ATOM 783 O O . THR A 1 98 ? 4.155 1.276 0.667 1.00 92.06 98 THR A O 1
ATOM 786 N N . ALA A 1 99 ? 5.065 1.703 2.677 1.00 90.06 99 ALA A N 1
ATOM 787 C CA . ALA A 1 99 ? 6.236 2.408 2.174 1.00 90.06 99 ALA A CA 1
ATOM 788 C C . ALA A 1 99 ? 7.106 1.509 1.289 1.00 90.06 99 ALA A C 1
ATOM 790 O O . ALA A 1 99 ? 7.407 1.879 0.157 1.00 90.06 99 ALA A O 1
ATOM 791 N N . VAL A 1 100 ? 7.456 0.314 1.773 1.00 90.56 100 VAL A N 1
ATOM 792 C CA . VAL A 1 100 ? 8.251 -0.658 1.010 1.00 90.56 100 VAL A CA 1
ATOM 793 C C . VAL A 1 100 ? 7.516 -1.088 -0.257 1.00 90.56 100 VAL A C 1
ATOM 795 O O . VAL A 1 100 ? 8.131 -1.143 -1.316 1.00 90.56 100 VAL A O 1
ATOM 798 N N . PHE A 1 101 ? 6.208 -1.342 -0.180 1.00 89.62 101 PHE A N 1
ATOM 799 C CA . PHE A 1 101 ? 5.402 -1.728 -1.337 1.00 89.62 101 PHE A CA 1
ATOM 800 C C . PHE A 1 101 ? 5.474 -0.677 -2.453 1.00 89.62 101 PHE A C 1
ATOM 802 O O . PHE A 1 101 ? 5.890 -1.001 -3.564 1.00 89.62 101 PHE A O 1
ATOM 809 N N . TYR A 1 102 ? 5.169 0.588 -2.152 1.00 86.31 102 TYR A N 1
ATOM 810 C CA . TYR A 1 102 ? 5.231 1.664 -3.146 1.00 86.31 102 TYR A CA 1
ATOM 811 C C . TYR A 1 102 ? 6.652 1.923 -3.654 1.00 86.31 102 TYR A C 1
ATOM 813 O O . TYR A 1 102 ? 6.846 2.031 -4.863 1.00 86.31 102 TYR A O 1
ATOM 821 N N . LEU A 1 103 ? 7.645 1.979 -2.760 1.00 84.75 103 LEU A N 1
ATOM 822 C CA . LEU A 1 103 ? 9.036 2.216 -3.151 1.00 84.75 103 LEU A CA 1
ATOM 823 C C . LEU A 1 103 ? 9.569 1.088 -4.037 1.00 84.75 103 LEU A C 1
ATOM 825 O O . LEU A 1 103 ? 10.218 1.370 -5.034 1.00 84.75 103 LEU A O 1
ATOM 829 N N . SER A 1 104 ? 9.268 -0.175 -3.725 1.00 83.19 104 SER A N 1
ATOM 830 C CA . SER A 1 104 ? 9.718 -1.319 -4.531 1.00 83.19 104 SER A CA 1
ATOM 831 C C . SER A 1 104 ? 9.150 -1.296 -5.951 1.00 83.19 104 SER A C 1
ATOM 833 O O . SER A 1 104 ? 9.884 -1.540 -6.907 1.00 83.19 104 SER A O 1
ATOM 835 N N . PHE A 1 105 ? 7.876 -0.926 -6.103 1.00 77.94 105 PHE A N 1
ATOM 836 C CA . PHE A 1 105 ? 7.259 -0.718 -7.411 1.00 77.94 105 PHE A CA 1
ATOM 837 C C . PHE A 1 105 ? 7.906 0.441 -8.161 1.00 77.94 105 PHE A C 1
ATOM 839 O O . PHE A 1 105 ? 8.179 0.320 -9.351 1.00 77.94 105 PHE A O 1
ATOM 846 N N . TYR A 1 106 ? 8.198 1.535 -7.462 1.00 74.19 106 TYR A N 1
ATOM 847 C CA . TYR A 1 106 ? 8.882 2.673 -8.057 1.00 74.19 106 TYR A CA 1
ATOM 848 C C . TYR A 1 106 ? 10.305 2.292 -8.515 1.00 74.19 106 TYR A C 1
ATOM 850 O O . TYR A 1 106 ? 10.710 2.669 -9.605 1.00 74.19 106 TYR A O 1
ATOM 858 N N . VAL A 1 107 ? 11.036 1.465 -7.746 1.00 74.31 107 VAL A N 1
ATOM 859 C CA . VAL A 1 107 ? 12.401 1.010 -8.095 1.00 74.31 107 VAL A CA 1
ATOM 860 C C . VAL A 1 107 ? 12.370 0.113 -9.328 1.00 74.31 107 VAL A C 1
ATOM 862 O O . VAL A 1 107 ? 13.261 0.191 -10.171 1.00 74.31 107 VAL A O 1
ATOM 865 N N . ALA A 1 108 ? 11.384 -0.783 -9.391 1.00 70.50 108 ALA A N 1
ATOM 866 C CA . ALA A 1 108 ? 11.351 -1.858 -10.372 1.00 70.50 108 ALA A CA 1
ATOM 867 C C . ALA A 1 108 ? 10.623 -1.489 -11.670 1.00 70.50 108 ALA A C 1
ATOM 869 O O . ALA A 1 108 ? 10.962 -2.033 -12.716 1.00 70.50 108 ALA A O 1
ATOM 870 N N . VAL A 1 109 ? 9.604 -0.628 -11.615 1.00 66.19 109 VAL A N 1
ATOM 871 C CA . VAL A 1 109 ? 8.645 -0.457 -12.720 1.00 66.19 109 VAL A CA 1
ATOM 872 C C . VAL A 1 109 ? 8.696 0.942 -13.328 1.00 66.19 109 VAL A C 1
ATOM 874 O O . VAL A 1 109 ? 8.598 1.056 -14.549 1.00 66.19 109 VAL A O 1
ATOM 877 N N . TRP A 1 110 ? 8.858 1.988 -12.513 1.00 60.59 110 TRP A N 1
ATOM 878 C CA . TRP A 1 110 ? 8.623 3.369 -12.942 1.00 60.59 110 TRP A CA 1
ATOM 879 C C . TRP A 1 110 ? 9.931 4.115 -13.282 1.00 60.59 110 TRP A C 1
ATOM 881 O O . TRP A 1 110 ? 10.774 4.255 -12.395 1.00 60.59 110 TRP A O 1
ATOM 891 N N . PRO A 1 111 ? 10.114 4.591 -14.529 1.00 48.94 111 PRO A N 1
ATOM 892 C CA . PRO A 1 111 ? 11.076 5.642 -14.864 1.00 48.94 111 PRO A CA 1
ATOM 893 C C . PRO A 1 111 ? 10.565 7.040 -14.488 1.00 48.94 111 PRO A C 1
ATOM 895 O O . PRO A 1 111 ? 9.350 7.295 -14.662 1.00 48.94 111 PRO A O 1
#

Radius of gyration: 16.38 Å; Cα contacts (8 Å, |Δi|>4): 96; chains: 1; bounding box: 39×23×48 Å

pLDDT: mean 82.14, std 9.66, range [48.94, 93.75]

Secondary structure (DSSP, 8-state):
-HHHHHHHHHHHHHHHHHHHHHHHHHHHHHHTT---S--TT-S---TTTS---HHHHHHHHHHHHHHHHHHHHHHHHHGGG--HHHHHHHHHHHHHHHHHHHHHHHHHT--

Mean predicted aligned error: 6.63 Å

Sequence (111 aa):
MKRAVFSAAYLAVGLSVSWQVARLSSRLAQQYSWPLLDTRWHGCWDIEHCQVPWWGYAVIVTFLFGPAVTWAVVGFQQAPRLMMSRFISSAALLVLVTAVFYLSFYVAVWP